Protein AF-A0AAV4SDG5-F1 (afdb_monomer_lite)

Structure (mmCIF, N/CA/C/O backbone):
data_AF-A0AAV4SDG5-F1
#
_entry.id   AF-A0AAV4SDG5-F1
#
loop_
_atom_site.group_PDB
_atom_site.id
_atom_site.type_symbol
_atom_site.label_atom_id
_atom_site.label_alt_id
_atom_site.label_comp_id
_atom_site.label_asym_id
_atom_site.label_entity_id
_atom_site.label_seq_id
_atom_site.pdbx_PDB_ins_code
_atom_site.Cartn_x
_atom_site.Cartn_y
_atom_site.Cartn_z
_atom_site.occupancy
_atom_site.B_iso_or_equiv
_atom_site.auth_seq_id
_atom_site.auth_comp_id
_atom_site.auth_asym_id
_atom_site.auth_atom_id
_atom_site.pdbx_PDB_model_num
ATOM 1 N N . MET A 1 1 ? 5.539 3.343 22.777 1.00 46.12 1 MET A N 1
ATOM 2 C CA . MET A 1 1 ? 4.386 3.711 21.927 1.00 46.12 1 MET A CA 1
ATOM 3 C C . MET A 1 1 ? 3.475 2.490 21.860 1.00 46.12 1 MET A C 1
ATOM 5 O O . MET A 1 1 ? 3.922 1.470 21.354 1.00 46.12 1 MET A O 1
ATOM 9 N N . LEU A 1 2 ? 2.281 2.516 22.462 1.00 48.00 2 LEU A N 1
ATOM 10 C CA . LEU A 1 2 ? 1.353 1.376 22.382 1.00 48.00 2 LEU A CA 1
ATOM 11 C C . LEU A 1 2 ? 0.827 1.239 20.941 1.00 48.00 2 LEU A C 1
ATOM 13 O O . LEU A 1 2 ? 0.619 2.270 20.295 1.00 48.00 2 LEU A O 1
ATOM 17 N N . PRO A 1 3 ? 0.607 0.019 20.417 1.00 54.94 3 PRO A N 1
ATOM 18 C CA . PRO A 1 3 ? 0.060 -0.160 19.081 1.00 54.94 3 PRO A CA 1
ATOM 19 C C . PRO A 1 3 ? -1.378 0.369 19.044 1.00 54.94 3 PRO A C 1
ATOM 21 O O . PRO A 1 3 ? -2.325 -0.250 19.532 1.00 54.94 3 PRO A O 1
ATOM 24 N N . ILE A 1 4 ? -1.538 1.553 18.460 1.00 62.94 4 ILE A N 1
ATOM 25 C CA . ILE A 1 4 ? -2.825 2.131 18.082 1.00 62.94 4 ILE A CA 1
ATOM 26 C C . ILE A 1 4 ? -3.418 1.288 16.952 1.00 62.94 4 ILE A C 1
ATOM 28 O O . ILE A 1 4 ? -3.264 1.637 15.801 1.00 62.94 4 ILE A O 1
ATOM 32 N N . GLY A 1 5 ? -3.996 0.125 17.256 1.00 63.75 5 GLY A N 1
ATOM 33 C CA . GLY A 1 5 ? -4.497 -0.802 16.227 1.00 63.75 5 GLY A CA 1
ATOM 34 C C . GLY A 1 5 ? -4.299 -2.275 16.570 1.00 63.75 5 GLY A C 1
ATOM 35 O O . GLY A 1 5 ? -3.860 -3.039 15.722 1.00 63.75 5 GLY A O 1
ATOM 36 N N . GLY A 1 6 ? -4.546 -2.650 17.830 1.00 63.22 6 GLY A N 1
ATOM 37 C CA . GLY A 1 6 ? -4.487 -4.044 18.278 1.00 63.22 6 GLY A CA 1
ATOM 38 C C . GLY A 1 6 ? -5.556 -4.944 17.646 1.00 63.22 6 GLY A C 1
ATOM 39 O O . GLY A 1 6 ? -6.430 -4.477 16.909 1.00 63.22 6 GLY A O 1
ATOM 40 N N . ASP A 1 7 ? -5.480 -6.231 17.977 1.00 66.50 7 ASP A N 1
ATOM 41 C CA . ASP A 1 7 ? -6.300 -7.298 17.401 1.00 66.50 7 ASP A CA 1
ATOM 42 C C . ASP A 1 7 ? -7.801 -6.962 17.374 1.00 66.50 7 ASP A C 1
ATOM 44 O O . ASP A 1 7 ? -8.390 -6.518 18.361 1.00 66.50 7 ASP A O 1
ATOM 48 N N . GLY A 1 8 ? -8.424 -7.167 16.211 1.00 72.50 8 GLY A N 1
ATOM 49 C CA . GLY A 1 8 ? -9.858 -6.954 15.995 1.00 72.50 8 GLY A CA 1
ATOM 50 C C . GLY A 1 8 ? -10.264 -5.526 15.620 1.00 72.50 8 GLY A C 1
ATOM 51 O O . GLY A 1 8 ? -11.421 -5.308 15.263 1.00 72.50 8 GLY A O 1
ATOM 52 N N . LYS A 1 9 ? -9.348 -4.549 15.641 1.00 81.81 9 LYS A N 1
ATOM 53 C CA . LYS A 1 9 ? -9.630 -3.207 15.111 1.00 81.81 9 LYS A CA 1
ATOM 54 C C . LYS A 1 9 ? -9.420 -3.161 13.600 1.00 81.81 9 LYS A C 1
ATOM 56 O O . LYS A 1 9 ? -8.510 -3.784 13.066 1.00 81.81 9 LYS A O 1
ATOM 61 N N . THR A 1 10 ? -10.254 -2.383 12.916 1.00 88.25 10 THR A N 1
ATOM 62 C CA . THR A 1 10 ? -10.180 -2.173 11.466 1.00 88.25 10 THR A CA 1
ATOM 63 C C . THR A 1 10 ? -9.800 -0.733 11.150 1.00 88.25 10 THR A C 1
ATOM 65 O O . THR A 1 10 ? -10.175 0.205 11.862 1.00 88.25 10 THR A O 1
ATOM 68 N N . GLY A 1 11 ? -9.051 -0.550 10.069 1.00 91.50 11 GLY A N 1
ATOM 69 C CA . GLY A 1 11 ? -8.597 0.752 9.602 1.00 91.50 11 GLY A CA 1
ATOM 70 C C . GLY A 1 11 ? -8.578 0.815 8.083 1.00 91.50 11 GLY A C 1
ATOM 71 O O . GLY A 1 11 ? -8.642 -0.211 7.406 1.00 91.50 11 GLY A O 1
ATOM 72 N N . LYS A 1 12 ? -8.508 2.034 7.555 1.00 93.44 12 LYS A N 1
ATOM 73 C CA . LYS A 1 12 ? -8.415 2.311 6.125 1.00 93.44 12 LYS A CA 1
ATOM 74 C C . LYS A 1 12 ? -6.983 2.694 5.776 1.00 93.44 12 LYS A C 1
ATOM 76 O O . LYS A 1 12 ? -6.408 3.582 6.404 1.00 93.44 12 LYS A O 1
ATOM 81 N N . VAL A 1 13 ? -6.433 2.044 4.755 1.00 93.31 13 VAL A N 1
ATOM 82 C CA . VAL A 1 13 ? -5.150 2.433 4.161 1.00 93.31 13 VAL A CA 1
ATOM 83 C C . VAL A 1 13 ? -5.343 3.747 3.402 1.00 93.31 13 VAL A C 1
ATOM 85 O O . VAL A 1 13 ? -6.233 3.849 2.558 1.00 93.31 13 VAL A O 1
ATOM 88 N N . LEU A 1 14 ? -4.536 4.754 3.731 1.00 93.62 14 LEU A N 1
ATOM 89 C CA . LEU A 1 14 ? -4.531 6.061 3.073 1.00 93.62 14 LEU A CA 1
ATOM 90 C C . LEU A 1 14 ? -3.552 6.098 1.901 1.00 93.62 14 LEU A C 1
ATOM 92 O O . LEU A 1 14 ? -3.908 6.542 0.814 1.00 93.62 14 LEU A O 1
ATOM 96 N N . ASP A 1 15 ? -2.328 5.624 2.132 1.00 93.62 15 ASP A N 1
ATOM 97 C CA . ASP A 1 15 ? -1.260 5.606 1.141 1.00 93.62 15 ASP A CA 1
ATOM 98 C C . ASP A 1 15 ? -0.330 4.401 1.336 1.00 93.62 15 ASP A C 1
ATOM 100 O O . ASP A 1 15 ? -0.260 3.798 2.413 1.00 93.62 15 ASP A O 1
ATOM 104 N N . ILE A 1 16 ? 0.362 4.055 0.248 1.00 93.69 16 ILE A N 1
ATOM 105 C CA . ILE A 1 16 ? 1.461 3.094 0.216 1.00 93.69 16 ILE A CA 1
ATOM 106 C C . ILE A 1 16 ? 2.704 3.854 -0.227 1.00 93.69 16 ILE A C 1
ATOM 108 O O . ILE A 1 16 ? 2.707 4.472 -1.293 1.00 93.69 16 ILE A O 1
ATOM 112 N N . ARG A 1 17 ? 3.769 3.786 0.568 1.00 93.94 17 ARG A N 1
ATOM 113 C CA . ARG A 1 17 ? 5.008 4.532 0.322 1.00 93.94 17 ARG A CA 1
ATOM 114 C C . ARG A 1 17 ? 6.238 3.743 0.754 1.00 93.94 17 ARG A C 1
ATOM 116 O O . ARG A 1 17 ? 6.140 2.592 1.178 1.00 93.94 17 ARG A O 1
ATOM 123 N N . GLY A 1 18 ? 7.403 4.349 0.571 1.00 92.12 18 GLY A N 1
ATOM 124 C CA . GLY A 1 18 ? 8.674 3.812 1.031 1.00 92.12 18 GLY A CA 1
ATOM 125 C C . GLY A 1 18 ? 8.917 3.996 2.527 1.00 92.12 18 GLY A C 1
ATOM 126 O O . GLY A 1 18 ? 8.345 4.895 3.147 1.00 92.12 18 GLY A O 1
ATOM 127 N N . TRP A 1 19 ? 9.778 3.150 3.099 1.00 87.81 19 TRP A N 1
ATOM 128 C CA . TRP A 1 19 ? 10.416 3.453 4.382 1.00 87.81 19 TRP A CA 1
ATOM 129 C C . TRP A 1 19 ? 11.548 4.443 4.114 1.00 87.81 19 TRP A C 1
ATOM 131 O O . TRP A 1 19 ? 12.635 4.025 3.711 1.00 87.81 19 TRP A O 1
ATOM 141 N N . ASP A 1 20 ? 11.269 5.735 4.288 1.00 86.44 20 ASP A N 1
ATOM 142 C CA . ASP A 1 20 ? 12.190 6.837 3.991 1.00 86.44 20 ASP A CA 1
ATOM 143 C C . ASP A 1 20 ? 12.920 6.622 2.647 1.00 86.44 20 ASP A C 1
ATOM 145 O O . ASP A 1 20 ? 12.271 6.423 1.620 1.00 86.44 20 ASP A O 1
ATOM 149 N N . ASN A 1 21 ? 14.257 6.600 2.665 1.00 86.56 21 ASN A N 1
ATOM 150 C CA . ASN A 1 21 ? 15.106 6.342 1.498 1.00 86.56 21 ASN A CA 1
ATOM 151 C C . ASN A 1 21 ? 15.600 4.882 1.405 1.00 86.56 21 ASN A C 1
ATOM 153 O O . ASN A 1 21 ? 16.431 4.576 0.555 1.00 86.56 21 ASN A O 1
ATOM 157 N N . GLU A 1 22 ? 15.147 3.977 2.283 1.00 87.25 22 GLU A N 1
ATOM 158 C CA . GLU A 1 22 ? 15.635 2.586 2.325 1.00 87.25 22 GLU A CA 1
ATOM 159 C C . GLU A 1 22 ? 14.914 1.664 1.338 1.00 87.25 22 GLU A C 1
ATOM 161 O O . GLU A 1 22 ? 15.474 0.671 0.881 1.00 87.25 22 GLU A O 1
ATOM 166 N N . SER A 1 23 ? 13.633 1.912 1.072 1.00 90.19 23 SER A N 1
ATOM 167 C CA . SER A 1 23 ? 12.817 1.002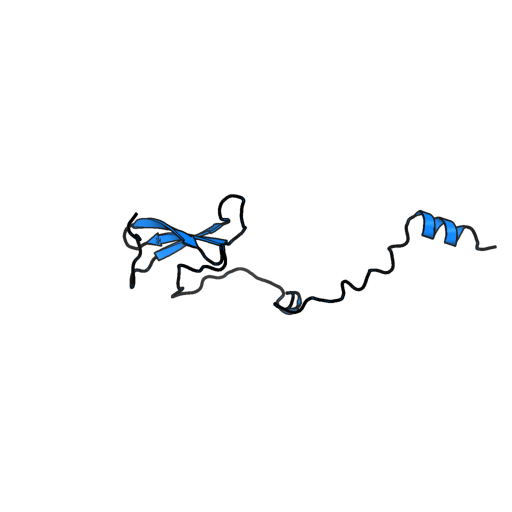 0.264 1.00 90.19 23 SER A CA 1
ATOM 168 C C . SER A 1 23 ? 11.633 1.721 -0.344 1.00 90.19 23 SER A C 1
ATOM 170 O O . SER A 1 23 ? 11.164 2.704 0.214 1.00 90.19 23 SER A O 1
ATOM 172 N N . GLU A 1 24 ? 11.101 1.180 -1.432 1.00 89.88 24 GLU A N 1
ATOM 173 C CA . GLU A 1 24 ? 9.890 1.677 -2.079 1.00 89.88 24 GLU A CA 1
ATOM 174 C C . GLU A 1 24 ? 8.691 0.780 -1.757 1.00 89.88 24 GLU A C 1
ATOM 176 O O . GLU A 1 24 ? 8.844 -0.427 -1.563 1.00 89.88 24 GLU A O 1
ATOM 181 N N . ARG A 1 25 ? 7.488 1.374 -1.712 1.00 91.81 25 ARG A N 1
ATOM 182 C CA . ARG A 1 25 ? 6.188 0.682 -1.559 1.00 91.81 25 ARG A CA 1
ATOM 183 C C . ARG A 1 25 ? 6.162 -0.409 -0.469 1.00 91.81 25 ARG A C 1
ATOM 185 O O . ARG A 1 25 ? 5.524 -1.445 -0.636 1.00 91.81 25 ARG A O 1
ATOM 192 N N . SER A 1 26 ? 6.860 -0.186 0.642 1.00 94.62 26 SER A N 1
ATOM 193 C CA . SER A 1 26 ? 7.139 -1.189 1.679 1.00 94.62 26 SER A CA 1
ATOM 194 C C . SER A 1 26 ? 6.420 -0.924 3.005 1.00 94.62 26 SER A C 1
ATOM 196 O O . SER A 1 26 ? 6.505 -1.745 3.928 1.00 94.62 26 SER A O 1
ATOM 198 N N . VAL A 1 27 ? 5.703 0.201 3.104 1.00 94.88 27 VAL A N 1
ATOM 199 C CA . VAL A 1 27 ? 4.895 0.597 4.262 1.00 94.88 27 VAL A CA 1
ATOM 200 C C . VAL A 1 27 ? 3.527 1.138 3.848 1.00 94.88 27 VAL A C 1
ATOM 202 O O . VAL A 1 27 ? 3.355 1.646 2.739 1.00 94.88 27 VAL A O 1
ATOM 205 N N . ALA A 1 28 ? 2.571 1.066 4.772 1.00 94.50 28 ALA A N 1
ATOM 206 C CA . ALA A 1 28 ? 1.239 1.646 4.649 1.00 94.50 28 ALA A CA 1
ATOM 207 C C . ALA A 1 28 ? 0.957 2.641 5.765 1.00 94.50 28 ALA A C 1
ATOM 209 O O . ALA A 1 28 ? 1.199 2.355 6.939 1.00 94.50 28 ALA A O 1
ATOM 210 N N . ASN A 1 29 ? 0.365 3.769 5.395 1.00 93.69 29 ASN A N 1
ATOM 211 C CA . ASN A 1 29 ? -0.253 4.698 6.324 1.00 93.69 29 ASN A CA 1
ATOM 212 C C . ASN A 1 29 ? -1.723 4.307 6.532 1.00 93.69 29 ASN A C 1
ATOM 214 O O . ASN A 1 29 ? -2.479 4.205 5.564 1.00 93.69 29 ASN A O 1
ATOM 218 N N . VAL A 1 30 ? -2.134 4.064 7.776 1.00 93.12 30 VAL A N 1
ATOM 219 C CA . VAL A 1 30 ? -3.480 3.587 8.118 1.00 93.12 30 VAL A CA 1
ATOM 220 C C . VAL A 1 30 ? -4.132 4.520 9.117 1.00 93.12 30 VAL A C 1
ATOM 222 O O . VAL A 1 30 ? -3.561 4.801 10.169 1.00 93.12 30 VAL A O 1
ATOM 225 N N . THR A 1 31 ? -5.368 4.917 8.820 1.00 92.38 31 THR A N 1
ATOM 226 C CA . THR A 1 31 ? -6.264 5.551 9.789 1.00 92.38 31 THR A CA 1
ATOM 227 C C . THR A 1 31 ? -7.234 4.519 10.337 1.00 92.38 31 THR A C 1
ATOM 229 O O . THR A 1 31 ? -7.999 3.894 9.601 1.00 92.38 31 THR A O 1
ATOM 232 N N . TRP A 1 32 ? -7.208 4.341 11.649 1.00 89.38 32 TRP A N 1
ATOM 233 C CA . TRP A 1 32 ? -8.078 3.420 12.368 1.00 89.38 32 TRP A CA 1
ATOM 234 C C . TRP A 1 32 ? -9.455 4.026 12.608 1.00 89.38 32 TRP A C 1
ATOM 236 O O . TRP A 1 32 ? -9.619 5.244 12.615 1.00 89.38 32 TRP A O 1
ATOM 246 N N . SER A 1 33 ? -10.443 3.176 12.889 1.00 85.88 33 SER A N 1
ATOM 247 C CA . SER A 1 33 ? -11.802 3.612 13.246 1.00 85.88 33 SER A CA 1
ATOM 248 C C . SER A 1 33 ? -11.859 4.576 14.439 1.00 85.88 33 SER A C 1
ATOM 250 O O . SER A 1 33 ? -12.800 5.352 14.556 1.00 85.88 33 SER A O 1
ATOM 252 N N . SER A 1 34 ? -10.838 4.577 15.303 1.00 84.31 34 SER A N 1
ATOM 253 C CA . SER A 1 34 ? -10.702 5.526 16.413 1.00 84.31 34 SER A CA 1
ATOM 254 C C . SER A 1 34 ? -10.207 6.920 15.999 1.00 84.31 34 SER A C 1
ATOM 256 O O . SER A 1 34 ? -10.014 7.764 16.867 1.00 84.31 34 SER A O 1
ATOM 258 N N . GLY A 1 35 ? -9.91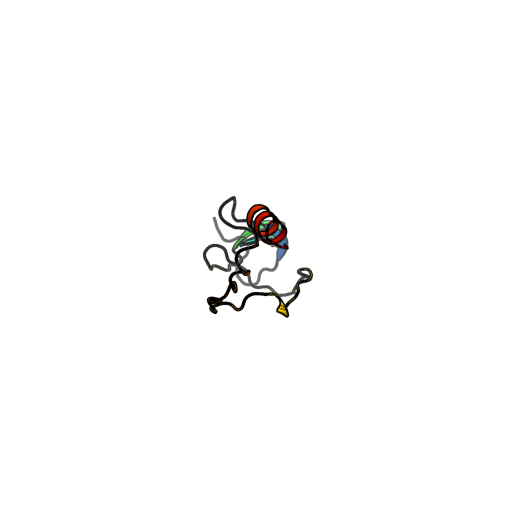4 7.147 14.716 1.00 85.94 35 GLY A N 1
ATOM 259 C CA . GLY A 1 35 ? -9.329 8.387 14.192 1.00 85.94 35 GLY A CA 1
ATOM 260 C C . GLY A 1 35 ? -7.810 8.502 14.354 1.00 85.94 35 GLY A C 1
ATOM 261 O O . GLY A 1 35 ? -7.215 9.466 13.882 1.00 85.94 35 GLY A O 1
ATOM 262 N N . ALA A 1 36 ? -7.161 7.523 14.992 1.00 86.94 36 ALA A N 1
ATOM 263 C CA . ALA A 1 36 ? -5.707 7.493 15.111 1.00 86.94 36 ALA A CA 1
ATOM 264 C C . ALA A 1 36 ? -5.069 7.046 13.791 1.00 86.94 36 ALA A C 1
ATOM 266 O O . ALA A 1 36 ? -5.584 6.140 13.134 1.00 86.94 36 ALA A O 1
ATOM 267 N N . THR A 1 37 ? -3.922 7.628 13.451 1.00 89.75 37 THR A N 1
ATOM 268 C CA . THR A 1 37 ? -3.181 7.305 12.228 1.00 89.75 37 THR A CA 1
ATOM 269 C C . THR A 1 37 ? -1.793 6.787 12.572 1.00 89.75 37 THR A C 1
ATOM 271 O O . THR A 1 37 ? -1.148 7.309 13.482 1.00 89.75 37 THR A O 1
ATOM 274 N N . ASN A 1 38 ? -1.334 5.754 11.866 1.00 91.00 38 ASN A N 1
ATOM 275 C CA . ASN A 1 38 ? 0.005 5.204 12.052 1.00 91.00 38 ASN A CA 1
ATOM 276 C C . ASN A 1 38 ? 0.554 4.552 10.779 1.00 91.00 38 ASN A C 1
ATOM 278 O O . ASN A 1 38 ? -0.196 4.233 9.858 1.00 91.00 38 ASN A O 1
ATOM 282 N N . VAL A 1 39 ? 1.865 4.311 10.769 1.00 91.44 39 VAL A N 1
ATOM 283 C CA . VAL A 1 39 ? 2.578 3.657 9.669 1.00 91.44 39 VAL A CA 1
ATOM 284 C C . VAL A 1 39 ? 2.950 2.229 10.056 1.00 91.44 39 VAL A C 1
ATOM 286 O O . VAL A 1 39 ? 3.455 1.981 11.149 1.00 91.44 39 VAL A O 1
ATOM 289 N N . TYR A 1 40 ? 2.729 1.298 9.133 1.00 92.19 40 TYR A N 1
ATOM 290 C CA . TYR A 1 40 ? 2.941 -0.136 9.318 1.00 92.19 40 TYR A CA 1
ATOM 291 C C . TYR A 1 40 ? 3.736 -0.734 8.164 1.00 92.19 40 TYR A C 1
ATOM 293 O O . TYR A 1 40 ? 3.648 -0.259 7.033 1.00 92.19 40 TYR A O 1
ATOM 301 N N . ARG A 1 41 ? 4.487 -1.807 8.420 1.00 94.25 41 ARG A N 1
ATOM 302 C CA . ARG A 1 41 ? 5.282 -2.491 7.392 1.00 94.25 41 ARG A CA 1
ATOM 303 C C . ARG A 1 41 ? 4.420 -3.437 6.563 1.00 94.25 41 ARG A C 1
ATOM 305 O O . ARG A 1 41 ? 3.570 -4.151 7.094 1.00 94.25 41 ARG A O 1
ATOM 312 N N . LEU A 1 42 ? 4.710 -3.485 5.266 1.00 93.31 42 LEU A N 1
ATOM 313 C CA . LEU A 1 42 ? 4.092 -4.362 4.267 1.00 93.31 42 LEU A CA 1
ATOM 314 C C . LEU A 1 42 ? 5.137 -5.140 3.449 1.00 93.31 42 LEU A C 1
ATOM 316 O O . LEU A 1 42 ? 4.922 -5.462 2.287 1.00 93.31 42 LEU A O 1
ATOM 320 N N . GLY A 1 43 ? 6.294 -5.425 4.042 1.00 93.38 43 GLY A N 1
ATOM 321 C CA . GLY A 1 43 ? 7.407 -6.101 3.373 1.00 93.38 43 GLY A CA 1
ATOM 322 C C . GLY A 1 43 ? 8.769 -5.495 3.697 1.00 93.38 43 GLY A C 1
ATOM 323 O O . GLY A 1 43 ? 9.790 -6.131 3.438 1.00 93.38 43 GLY A O 1
ATOM 324 N N . HIS A 1 44 ? 8.818 -4.309 4.317 1.00 93.12 44 HIS A N 1
ATOM 325 C CA . HIS A 1 44 ? 10.075 -3.730 4.789 1.00 93.12 44 HIS A CA 1
ATOM 326 C C . HIS A 1 44 ? 10.796 -4.706 5.735 1.00 93.12 44 HIS A C 1
ATOM 328 O O . HIS A 1 44 ? 10.224 -5.165 6.729 1.00 93.12 44 HIS A O 1
ATOM 334 N N . LYS A 1 45 ? 12.050 -5.050 5.409 1.00 91.75 45 LYS A N 1
ATOM 335 C CA . LYS A 1 45 ? 12.865 -6.055 6.125 1.00 91.75 45 LYS A CA 1
ATOM 336 C C . LYS A 1 45 ? 12.175 -7.426 6.248 1.00 91.75 45 LYS A C 1
ATOM 338 O O . LYS A 1 45 ? 12.373 -8.145 7.225 1.00 91.75 45 LYS A O 1
ATOM 343 N N . GLY A 1 46 ? 11.332 -7.776 5.271 1.00 92.31 46 GLY A N 1
ATOM 344 C CA . GLY A 1 46 ? 10.589 -9.038 5.243 1.00 92.31 46 GLY A CA 1
ATOM 345 C C . GLY A 1 46 ? 9.516 -9.154 6.330 1.00 92.31 46 GLY A C 1
ATOM 346 O O .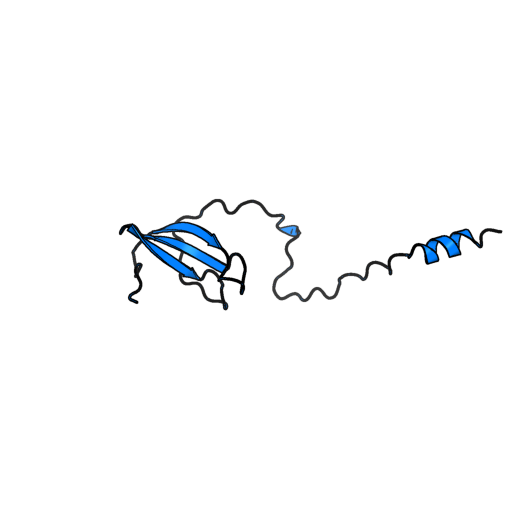 GLY A 1 46 ? 9.149 -10.267 6.703 1.00 92.31 46 GLY A O 1
ATOM 347 N N . LYS A 1 47 ? 9.040 -8.031 6.887 1.00 93.88 47 LYS A N 1
ATOM 348 C CA . LYS A 1 47 ? 8.004 -7.999 7.931 1.00 93.88 47 LYS A CA 1
ATOM 349 C C . LYS A 1 47 ? 6.708 -7.394 7.409 1.00 93.88 47 LYS A C 1
ATOM 351 O O . LYS A 1 47 ? 6.728 -6.416 6.663 1.00 93.88 47 LYS A O 1
ATOM 356 N N . VAL A 1 48 ? 5.592 -7.964 7.851 1.00 92.94 48 VAL A N 1
ATOM 357 C 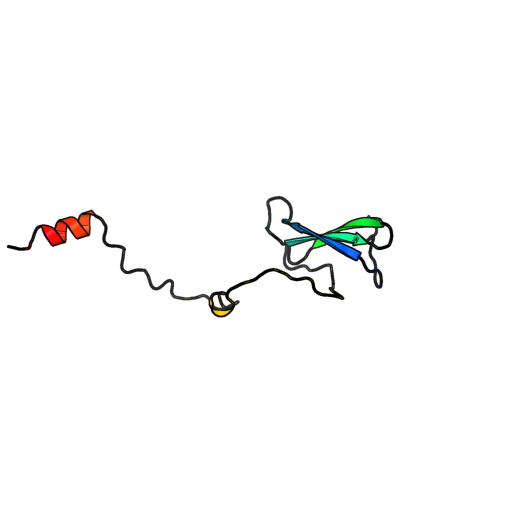CA . VAL A 1 48 ? 4.240 -7.507 7.528 1.00 92.94 48 VAL A CA 1
ATOM 358 C C . VAL A 1 48 ? 3.471 -7.364 8.834 1.00 92.94 48 VAL A C 1
ATOM 360 O O . VAL A 1 48 ? 3.334 -8.335 9.572 1.00 92.94 48 VAL A O 1
ATOM 363 N N . ASP A 1 49 ? 3.002 -6.150 9.115 1.00 91.75 49 ASP A N 1
ATOM 364 C CA . ASP A 1 49 ? 2.322 -5.816 10.372 1.00 91.75 49 ASP A CA 1
ATOM 365 C C . ASP A 1 49 ? 0.788 -5.814 10.240 1.00 91.75 49 ASP A C 1
ATOM 367 O O . ASP A 1 49 ? 0.084 -5.795 11.245 1.00 91.75 49 ASP A O 1
ATOM 371 N N . LEU A 1 50 ? 0.256 -5.814 9.011 1.00 90.12 50 LEU A N 1
ATOM 372 C CA . LEU A 1 50 ? -1.178 -5.702 8.731 1.00 90.12 50 LEU A CA 1
ATOM 373 C C . LEU A 1 50 ? -1.718 -6.943 8.022 1.00 90.12 50 LEU A C 1
ATOM 375 O O . LEU A 1 50 ? -1.059 -7.531 7.166 1.00 90.12 50 LEU A O 1
ATOM 379 N N . LYS A 1 51 ? -2.975 -7.276 8.318 1.00 90.50 51 LYS A N 1
ATOM 380 C CA . LYS A 1 51 ? -3.762 -8.272 7.590 1.00 90.50 51 LYS A CA 1
ATOM 381 C C . LYS A 1 51 ? -4.950 -7.579 6.930 1.00 90.50 51 LYS A C 1
ATOM 383 O O . LYS A 1 51 ? -5.713 -6.896 7.609 1.00 90.50 51 LYS A O 1
ATOM 388 N N . TYR A 1 52 ? -5.110 -7.752 5.619 1.00 89.19 52 TYR A N 1
ATOM 389 C CA . TYR A 1 52 ? -6.266 -7.203 4.912 1.00 89.19 52 TYR A CA 1
ATOM 390 C C . TYR A 1 52 ? -7.542 -7.988 5.259 1.00 89.19 52 TYR A C 1
ATOM 392 O O . TYR A 1 52 ? -7.495 -9.187 5.538 1.00 89.19 52 TYR A O 1
ATOM 400 N N . ILE A 1 53 ? -8.679 -7.292 5.236 1.00 89.62 53 ILE A N 1
ATOM 401 C CA . ILE A 1 53 ? -10.025 -7.882 5.365 1.00 89.62 53 ILE A CA 1
ATOM 402 C C . ILE A 1 53 ? -10.800 -7.703 4.057 1.00 89.62 53 ILE A C 1
ATOM 404 O O . ILE A 1 53 ? -11.533 -8.593 3.644 1.00 89.62 53 ILE A O 1
ATOM 408 N N . GLN A 1 54 ? -10.595 -6.567 3.394 1.00 90.75 54 GLN A N 1
ATOM 409 C CA . GLN A 1 54 ? -11.135 -6.242 2.082 1.00 90.75 54 GLN A CA 1
ATOM 410 C C . GLN A 1 54 ? -9.991 -5.739 1.204 1.00 90.75 54 GLN A C 1
ATOM 412 O O . GLN A 1 54 ? -9.156 -4.956 1.665 1.00 90.75 54 GLN A O 1
ATOM 417 N N . ASP A 1 55 ? -9.933 -6.221 -0.032 1.00 88.81 55 ASP A N 1
ATOM 418 C CA . ASP A 1 55 ? -8.951 -5.804 -1.020 1.00 88.81 55 ASP A CA 1
ATOM 419 C C . ASP A 1 55 ? -9.332 -4.471 -1.677 1.00 88.81 55 ASP A C 1
ATOM 421 O O . ASP A 1 55 ? -10.494 -4.067 -1.733 1.00 88.81 55 ASP A O 1
ATOM 425 N N . ALA A 1 56 ? -8.312 -3.769 -2.163 1.00 87.69 56 ALA A N 1
ATOM 426 C CA . ALA A 1 56 ? -8.464 -2.589 -2.997 1.00 87.69 56 ALA A CA 1
ATOM 427 C C . ALA A 1 56 ? -7.877 -2.875 -4.381 1.00 87.69 56 ALA A C 1
ATOM 429 O O . ALA A 1 56 ? -6.970 -3.697 -4.530 1.00 87.69 56 ALA A O 1
ATOM 430 N N . VAL A 1 57 ? -8.348 -2.146 -5.393 1.00 89.06 57 VAL A N 1
ATOM 431 C CA . VAL A 1 57 ? -7.806 -2.251 -6.752 1.00 89.06 57 VAL A CA 1
ATOM 432 C C . VAL A 1 57 ? -6.362 -1.733 -6.761 1.00 89.06 57 VAL A C 1
ATOM 434 O O . VAL A 1 57 ? -6.117 -0.541 -6.597 1.00 89.06 57 VAL A O 1
ATOM 437 N N . GLY A 1 58 ? -5.400 -2.642 -6.944 1.00 84.62 58 GLY A N 1
ATOM 438 C CA . GLY A 1 58 ? -3.956 -2.372 -6.868 1.00 84.62 58 GLY A CA 1
ATOM 439 C C . GLY A 1 58 ? -3.285 -1.961 -8.185 1.00 84.62 58 GLY A C 1
ATOM 440 O O . GLY A 1 58 ? -2.057 -1.975 -8.263 1.00 84.62 58 GLY A O 1
ATOM 441 N N . GLY A 1 59 ? -4.069 -1.620 -9.213 1.00 90.56 59 GLY A N 1
ATOM 442 C CA . GLY A 1 59 ? -3.588 -1.349 -10.571 1.00 90.56 59 GLY A CA 1
ATOM 443 C C . GLY A 1 59 ? -3.436 -2.610 -11.429 1.00 90.56 59 GLY A C 1
ATOM 444 O O . GLY A 1 59 ? -3.815 -3.708 -11.024 1.00 90.56 59 GLY A O 1
ATOM 445 N N . TYR A 1 60 ? -2.890 -2.435 -12.634 1.00 93.56 60 TYR A N 1
ATOM 446 C CA . TYR A 1 60 ? -2.711 -3.503 -13.622 1.00 93.56 60 TYR A CA 1
ATOM 447 C C . TYR A 1 60 ? -1.230 -3.823 -13.821 1.00 93.56 60 TYR A C 1
ATOM 449 O O . TYR A 1 60 ? -0.379 -2.938 -13.748 1.00 93.56 60 TYR A O 1
ATOM 457 N N . TYR A 1 61 ? -0.928 -5.086 -14.108 1.00 93.06 61 TYR A N 1
ATOM 458 C CA . TYR A 1 61 ? 0.413 -5.547 -14.454 1.00 93.06 61 TYR A CA 1
ATOM 459 C C . TYR A 1 61 ? 0.338 -6.699 -15.461 1.00 93.06 61 TYR A C 1
ATOM 461 O O . TYR A 1 61 ? -0.657 -7.423 -15.525 1.00 93.06 61 TYR A O 1
ATOM 469 N N . TYR A 1 62 ? 1.405 -6.883 -16.239 1.00 95.56 62 TYR A N 1
ATOM 470 C CA . TYR A 1 62 ? 1.537 -8.004 -17.167 1.00 95.56 62 TYR A CA 1
ATOM 471 C C . TYR A 1 62 ? 2.082 -9.214 -16.413 1.00 95.56 62 TYR A C 1
ATOM 473 O O . TYR A 1 62 ? 3.284 -9.309 -16.176 1.00 95.56 62 TYR A O 1
ATOM 481 N N . ARG A 1 63 ? 1.188 -10.121 -16.003 1.00 91.31 63 ARG A N 1
ATOM 482 C CA . ARG A 1 63 ? 1.532 -11.313 -15.211 1.00 91.31 63 ARG A CA 1
ATOM 483 C C . ARG A 1 63 ? 2.683 -12.109 -15.827 1.00 91.31 63 ARG A C 1
ATOM 485 O O . ARG A 1 63 ? 3.613 -12.464 -15.113 1.00 91.31 63 ARG A O 1
ATOM 492 N N . ASP A 1 64 ? 2.624 -12.339 -17.134 1.00 92.88 64 ASP A N 1
ATOM 493 C CA . AS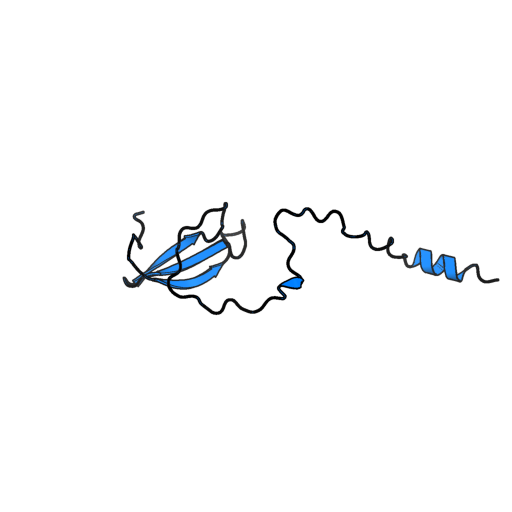P A 1 64 ? 3.578 -13.196 -17.846 1.00 92.88 64 ASP A CA 1
ATOM 494 C C . ASP A 1 64 ? 4.945 -12.525 -18.064 1.00 92.88 64 ASP A C 1
ATOM 496 O O . ASP A 1 64 ? 5.877 -13.165 -18.536 1.00 92.88 64 ASP A O 1
ATOM 500 N N . HIS A 1 65 ? 5.082 -11.239 -17.718 1.00 92.75 65 HIS A N 1
ATOM 501 C CA . HIS A 1 65 ? 6.345 -10.497 -17.786 1.00 92.75 65 HIS A CA 1
ATOM 502 C C . HIS A 1 65 ? 7.017 -10.345 -16.411 1.00 92.75 65 HIS A C 1
ATOM 504 O O . HIS A 1 65 ? 8.052 -9.686 -16.307 1.00 92.75 65 HIS A O 1
ATOM 510 N N . LEU A 1 66 ? 6.427 -10.888 -15.338 1.00 89.81 66 LEU A N 1
ATOM 511 C CA . LEU A 1 66 ? 7.042 -10.848 -14.014 1.00 89.81 66 LEU A CA 1
ATOM 512 C C . LEU A 1 66 ? 8.115 -11.942 -13.890 1.00 89.81 66 LEU A C 1
ATOM 514 O O . LEU A 1 66 ? 7.845 -13.091 -14.242 1.00 89.81 66 LEU A O 1
ATOM 518 N N . PRO A 1 67 ? 9.302 -11.624 -13.342 1.00 90.56 67 PRO A N 1
ATOM 519 C CA . PRO A 1 67 ? 10.331 -12.626 -13.103 1.00 90.56 67 PRO A CA 1
ATOM 520 C C . PRO A 1 67 ? 9.863 -13.652 -12.064 1.00 90.56 67 PRO A C 1
ATOM 522 O O . PRO A 1 67 ? 9.176 -13.317 -11.092 1.00 90.56 67 PRO A O 1
ATOM 525 N N . ILE A 1 68 ? 10.273 -14.907 -12.241 1.00 91.00 68 ILE A N 1
ATOM 526 C CA . ILE A 1 68 ? 9.943 -15.989 -11.310 1.00 91.00 68 ILE A CA 1
ATOM 527 C C . ILE A 1 68 ? 10.822 -15.865 -10.060 1.00 91.00 68 ILE A C 1
ATOM 529 O O . ILE A 1 68 ? 12.051 -15.920 -10.127 1.00 91.00 68 ILE A O 1
ATOM 533 N N . LEU A 1 69 ? 10.193 -15.723 -8.890 1.00 87.94 69 LEU A N 1
ATOM 534 C CA . LEU A 1 69 ? 10.909 -15.627 -7.619 1.00 87.94 69 LEU A CA 1
ATOM 535 C C . LEU A 1 69 ? 11.727 -16.900 -7.350 1.00 87.94 69 LEU A C 1
ATOM 537 O O . LEU A 1 69 ? 11.196 -18.007 -7.383 1.00 87.94 69 LEU A O 1
ATOM 541 N N . GLY A 1 70 ? 13.012 -16.736 -7.034 1.00 87.25 70 GLY A N 1
ATOM 542 C CA . GLY A 1 70 ? 13.919 -17.851 -6.735 1.00 87.25 70 GLY A CA 1
ATOM 543 C C . GLY A 1 70 ? 14.531 -18.515 -7.970 1.00 87.25 70 GLY A C 1
ATOM 544 O O . GLY A 1 70 ? 15.466 -19.300 -7.827 1.00 87.25 70 GLY A O 1
ATOM 545 N N . GLN A 1 71 ? 14.080 -18.160 -9.175 1.00 86.75 71 GLN A N 1
ATOM 546 C CA . GLN A 1 71 ? 14.778 -18.511 -10.399 1.00 86.75 71 GLN A CA 1
ATOM 547 C C . GLN A 1 71 ? 15.790 -17.407 -10.697 1.00 86.75 71 GLN A C 1
ATOM 549 O O . GLN A 1 71 ? 15.438 -16.293 -11.080 1.00 86.75 71 GLN A O 1
ATOM 554 N N . VAL A 1 72 ? 17.071 -17.706 -10.491 1.00 69.75 72 VAL A N 1
ATOM 555 C CA . VAL A 1 72 ? 18.133 -16.878 -11.061 1.00 69.75 72 VAL A CA 1
ATOM 556 C C . VAL A 1 72 ? 18.040 -17.118 -12.558 1.00 69.75 72 VAL A C 1
ATOM 558 O O . VAL A 1 72 ? 18.434 -18.185 -13.025 1.00 69.75 72 VAL A O 1
ATOM 561 N N . GLU A 1 73 ? 17.439 -16.198 -13.310 1.00 60.69 73 GLU A N 1
ATOM 562 C CA . GLU A 1 73 ? 17.493 -16.285 -14.763 1.00 60.69 73 GLU A CA 1
ATOM 563 C C . GLU A 1 73 ? 18.962 -16.225 -15.180 1.00 60.69 73 GLU A C 1
ATOM 565 O O . GLU A 1 73 ? 19.571 -15.162 -15.297 1.00 60.69 73 GLU A O 1
ATOM 570 N N . ALA A 1 74 ? 19.551 -17.395 -15.409 1.00 56.41 74 ALA A N 1
ATOM 571 C CA . ALA A 1 74 ? 20.806 -17.536 -16.113 1.00 56.41 74 ALA A CA 1
ATOM 572 C C . ALA A 1 74 ? 20.558 -17.275 -17.599 1.00 56.41 74 ALA A C 1
ATOM 574 O O . ALA A 1 74 ? 20.789 -18.163 -18.396 1.00 56.41 74 ALA A O 1
ATOM 575 N N . THR A 1 75 ? 20.041 -16.096 -17.947 1.00 49.44 75 THR A N 1
ATOM 576 C CA . THR A 1 75 ? 20.011 -15.497 -19.285 1.00 49.44 75 THR A CA 1
ATOM 577 C C . THR A 1 75 ? 19.197 -14.198 -19.193 1.00 49.44 75 THR A C 1
ATOM 579 O O . THR A 1 75 ? 18.027 -14.162 -19.536 1.00 49.44 75 THR A O 1
ATOM 582 N N . CYS A 1 76 ? 19.808 -13.055 -18.881 1.00 40.03 76 CYS A N 1
ATOM 583 C CA . CYS A 1 76 ? 20.064 -12.188 -20.028 1.00 40.03 76 CYS A CA 1
ATOM 584 C C . CYS A 1 76 ? 20.812 -13.025 -21.063 1.00 40.03 76 CYS A C 1
ATOM 586 O O . CYS A 1 76 ? 22.016 -13.259 -20.933 1.00 40.03 76 CYS A O 1
ATOM 588 N N . SER A 1 77 ? 20.091 -13.581 -22.044 1.00 46.06 77 SER A N 1
ATOM 589 C CA . SER A 1 77 ? 20.741 -13.934 -23.295 1.00 46.06 77 SER A CA 1
ATOM 590 C C . SER A 1 77 ? 21.442 -12.648 -23.662 1.00 46.06 77 SER A C 1
ATOM 592 O O . SER A 1 77 ? 20.763 -11.651 -23.919 1.00 46.06 77 SER A O 1
ATOM 594 N N . LYS A 1 78 ? 22.770 -12.637 -23.516 1.00 48.94 78 LYS A N 1
ATOM 595 C CA . LYS A 1 78 ? 23.612 -11.543 -23.962 1.00 48.94 78 LYS A CA 1
ATOM 596 C C . LYS A 1 78 ? 23.002 -11.138 -25.290 1.00 48.94 78 LYS A C 1
ATOM 598 O O . LYS A 1 78 ? 22.984 -11.968 -26.203 1.00 48.94 78 LYS A O 1
ATOM 603 N N . ALA A 1 79 ? 22.419 -9.939 -25.376 1.00 46.50 79 ALA A N 1
ATOM 604 C CA . ALA A 1 79 ? 22.176 -9.375 -26.688 1.00 46.50 79 ALA A CA 1
ATOM 605 C C . ALA A 1 79 ? 23.504 -9.597 -27.427 1.00 46.50 79 ALA A C 1
ATOM 607 O O . ALA A 1 79 ? 24.548 -9.326 -26.807 1.00 46.50 79 ALA A O 1
ATOM 608 N N . PRO A 1 80 ? 23.518 -10.209 -28.630 1.00 56.50 80 PRO A N 1
ATOM 609 C CA . PRO A 1 80 ? 24.766 -10.323 -29.376 1.00 56.50 80 PRO A CA 1
ATOM 610 C C . PRO A 1 80 ? 25.398 -8.936 -29.307 1.00 56.50 80 PRO A C 1
ATOM 612 O O . PRO A 1 80 ? 24.642 -7.981 -29.522 1.00 56.50 80 PRO A O 1
ATOM 615 N N . PRO A 1 81 ? 26.662 -8.811 -28.841 1.00 60.34 81 PRO A N 1
ATOM 616 C CA . PRO A 1 81 ? 27.239 -7.530 -28.452 1.00 60.34 81 PRO A CA 1
ATOM 617 C C . PRO A 1 81 ? 26.841 -6.518 -29.509 1.00 60.34 81 PRO A C 1
ATOM 619 O O . PRO A 1 81 ? 27.115 -6.741 -30.690 1.00 60.34 81 PRO A O 1
ATOM 622 N N . GLY A 1 82 ? 26.023 -5.541 -29.096 1.00 59.06 82 GLY A N 1
ATOM 623 C CA . GLY A 1 82 ? 25.345 -4.658 -30.032 1.00 59.06 82 GLY A CA 1
ATOM 624 C C . GLY A 1 82 ? 26.407 -4.089 -30.949 1.00 59.06 82 GLY A C 1
ATOM 625 O O . GLY A 1 82 ? 27.344 -3.468 -30.449 1.00 59.06 82 GLY A O 1
ATOM 626 N N . LYS A 1 83 ? 26.307 -4.386 -32.251 1.00 64.12 83 LYS A N 1
ATOM 627 C CA . LYS A 1 83 ? 27.266 -3.894 -33.239 1.00 64.12 83 LYS A CA 1
ATOM 628 C C . LYS A 1 83 ? 27.403 -2.395 -33.015 1.00 64.12 83 LYS A C 1
ATOM 630 O O . LYS A 1 83 ? 26.420 -1.656 -33.102 1.00 64.12 83 LYS A O 1
ATOM 635 N N . THR A 1 84 ? 28.600 -1.959 -32.659 1.00 71.56 84 THR A N 1
ATOM 636 C CA . THR A 1 84 ? 28.884 -0.542 -32.495 1.00 71.56 84 THR A CA 1
ATOM 637 C C . THR A 1 84 ? 28.839 0.125 -33.867 1.00 71.56 84 THR A C 1
ATOM 639 O O . THR A 1 84 ? 28.947 -0.528 -34.908 1.00 71.56 84 THR A O 1
ATOM 642 N N . ILE A 1 85 ? 28.717 1.453 -33.898 1.00 65.56 85 ILE A N 1
ATOM 643 C CA . ILE A 1 85 ? 28.796 2.212 -35.156 1.00 65.56 85 ILE A CA 1
ATOM 644 C C . ILE A 1 85 ? 30.108 1.893 -35.904 1.00 65.56 85 ILE A C 1
ATOM 646 O O . ILE A 1 85 ? 30.127 1.901 -37.131 1.00 65.56 85 ILE A O 1
ATOM 650 N N . GLN A 1 86 ? 31.186 1.541 -35.191 1.00 70.56 86 GLN A N 1
ATOM 651 C CA . GLN A 1 86 ? 32.444 1.123 -35.811 1.00 70.56 86 GLN A CA 1
ATOM 652 C C . GLN A 1 86 ? 32.355 -0.255 -36.479 1.00 70.56 86 GLN A C 1
ATOM 654 O O . GLN A 1 86 ? 32.867 -0.405 -37.586 1.00 70.56 86 GLN A O 1
ATOM 659 N N . ASP A 1 87 ? 31.655 -1.217 -35.871 1.00 69.38 87 ASP A N 1
ATOM 660 C CA . ASP A 1 87 ? 31.443 -2.551 -36.455 1.00 69.38 87 ASP A CA 1
ATOM 661 C C . ASP A 1 87 ? 30.626 -2.469 -37.754 1.00 69.38 87 ASP A C 1
ATOM 663 O O . ASP A 1 87 ? 30.942 -3.131 -38.742 1.00 69.38 87 ASP A O 1
ATOM 667 N N . LEU A 1 88 ? 29.620 -1.587 -37.785 1.00 67.25 88 LEU A N 1
ATOM 668 C CA . LEU A 1 88 ? 28.834 -1.294 -38.989 1.00 67.25 88 LEU A CA 1
ATOM 669 C C . LEU A 1 88 ? 29.663 -0.566 -40.061 1.00 67.25 88 LEU A C 1
ATOM 671 O O . LEU A 1 88 ? 29.560 -0.886 -41.244 1.00 67.25 88 LEU A O 1
ATOM 675 N N . LEU A 1 89 ? 30.514 0.389 -39.666 1.00 67.00 89 LEU A N 1
ATOM 676 C CA . LEU A 1 89 ? 31.416 1.092 -40.587 1.00 67.00 89 LEU A CA 1
ATOM 677 C C . LEU A 1 89 ? 32.478 0.162 -41.194 1.00 67.00 89 LEU A C 1
ATOM 679 O O . LEU A 1 89 ? 32.889 0.394 -42.330 1.00 67.00 89 LEU A O 1
ATOM 683 N N . LEU A 1 90 ? 32.92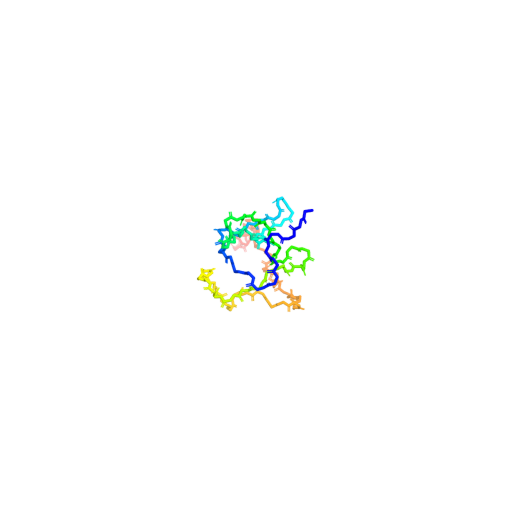6 -0.868 -40.469 1.00 63.62 90 LEU A N 1
ATOM 684 C CA . LEU A 1 90 ? 33.892 -1.849 -40.968 1.00 63.62 90 LEU A CA 1
ATOM 685 C C . LEU A 1 90 ? 33.251 -2.805 -41.988 1.00 63.62 90 LEU A C 1
ATOM 687 O O . LEU A 1 90 ? 33.839 -3.060 -43.034 1.00 63.62 90 LEU A O 1
ATOM 691 N N . GLU A 1 91 ? 32.026 -3.272 -41.726 1.00 62.72 91 GLU A N 1
ATOM 692 C CA . GLU A 1 91 ? 31.256 -4.140 -42.636 1.00 62.72 91 GLU A CA 1
ATOM 693 C C . GLU A 1 91 ? 30.907 -3.432 -43.959 1.00 62.72 91 GLU A C 1
ATOM 695 O O . GLU A 1 91 ? 30.933 -4.046 -45.026 1.00 62.72 91 GLU A O 1
ATOM 700 N N . ILE A 1 92 ? 30.667 -2.117 -43.918 1.00 58.19 92 ILE A N 1
ATOM 701 C CA . ILE A 1 92 ? 30.452 -1.291 -45.118 1.00 58.19 92 ILE A CA 1
ATOM 702 C C . ILE A 1 92 ? 31.753 -1.094 -45.920 1.00 58.19 92 ILE A C 1
ATOM 704 O O . ILE A 1 92 ? 31.697 -0.909 -47.134 1.00 58.19 92 ILE A O 1
ATOM 708 N N . LYS A 1 93 ? 32.928 -1.164 -45.284 1.00 55.12 93 LYS A N 1
ATOM 709 C CA . LYS A 1 93 ? 34.221 -0.856 -45.921 1.00 55.12 93 LYS A CA 1
ATOM 710 C C . LYS A 1 93 ? 34.872 -2.004 -46.700 1.00 55.12 93 LYS A C 1
ATOM 712 O O . LYS A 1 93 ? 35.884 -1.755 -47.342 1.00 55.12 93 LYS A O 1
ATOM 717 N N . PHE A 1 94 ? 34.312 -3.214 -46.697 1.00 54.88 94 PHE A N 1
ATOM 718 C CA . PHE A 1 94 ? 34.903 -4.370 -47.398 1.00 54.88 94 PHE A CA 1
ATOM 719 C C . PHE A 1 94 ? 33.963 -5.061 -48.393 1.00 54.88 94 PHE A C 1
ATOM 721 O O . PHE A 1 94 ? 34.139 -6.237 -48.712 1.00 54.88 94 PHE A O 1
ATOM 728 N N . LYS A 1 95 ? 32.967 -4.343 -48.922 1.00 58.50 95 LYS A N 1
ATOM 729 C CA . LYS A 1 95 ? 32.308 -4.773 -50.160 1.00 58.50 95 LYS A CA 1
ATOM 730 C C . LYS A 1 95 ? 33.002 -4.096 -51.344 1.00 58.50 95 LYS A C 1
ATOM 732 O O . LYS A 1 95 ? 32.766 -2.913 -51.574 1.00 58.50 95 LYS A O 1
ATOM 737 N N . TYR A 1 96 ? 33.770 -4.921 -52.063 1.00 48.62 96 TYR A N 1
ATOM 738 C CA . TYR A 1 96 ? 34.641 -4.673 -53.226 1.00 48.62 96 TYR A CA 1
ATOM 739 C C . TYR A 1 96 ? 36.068 -4.231 -52.900 1.00 48.62 96 TYR A C 1
ATOM 741 O O . TYR A 1 96 ? 36.255 -3.115 -52.373 1.00 48.62 96 TYR A O 1
#

Foldseek 3Di:
DPPPADPPWDWDFDDFADPPPPDGRFKTWTQTPVRDIDIFGDQVVHDGDDDDPDDDCPDDDDPVPDDDPPDPPPDPVPPPPPQDPVNVVVVVVPPD

InterPro domains:
  IPR010606 Mib-herc2 [PF06701] (5-53)
  IPR010606 Mib-herc2 [PS51416] (1-56)
  IPR037252 Mib/herc2 domain superfamily [SSF159034] (5-55)

Organism: Caerostris extrusa (NCBI:txid172846)

Secondary structure (DSSP, 8-state):
---TT-TT--EEEEEEEEETTTEEEEEEEEEETTS-EEEEEBSGGG-B----SS--------GGGSPPTT-----------PPPHHHHHHHHTT--

Sequence (96 aa):
MLPIGGDGKTGKVLDIRGWDNESERSVANVTWSSGATNVYRLGHKGKVDLKYIQDAVGGYYYRDHLPILGQVEATCSKAPPGKTIQDLLLEIKFKY

Radius of gyration: 24.4 Å; chains: 1; bounding box: 47×27×76 Å

pLDDT: mean 79.83, std 16.03, range [40.03, 95.56]